Protein AF-A0A956L3Q7-F1 (afdb_monomer_lite)

Sequence (116 aa):
MGRNTAALDPIERVRRVEQALAVAGAGVAGAQPPPAHLVALAPEACDSRSRGRAQALAREARQGGLRAWVQPAVSLPRAQALAERAGATALSYLEADGTTRWSRGPAGWAPMEETT

Secondary structure (DSSP, 8-state):
---------HHHHHHHHHHHHHHHHHT-SS--PPPEEEEEE-GGG-SHHHHHHHHHHHHHHHHTT-EEEEE-S--HHHHHHHHHHTTEEEEEEEETTEEEEEEEETTEEEEPP---

Foldseek 3Di:
DDDPPPPPDVVNVVVVVVVVVVVVVVPDPDDDDAAAEEEEEAQQQQDPVSVVVSVVVQVVCVVVVHHYDYHYHDDPVRQQVVCVVVNHQKYWYHYNVGIWIWGQDPVGIDTDPPPD

pLDDT: mean 79.48, std 18.65, range [39.38, 96.38]

Structure (mmCIF, N/CA/C/O backbone):
data_AF-A0A956L3Q7-F1
#
_entry.id   AF-A0A956L3Q7-F1
#
loop_
_atom_site.group_PDB
_atom_site.id
_atom_site.type_symbol
_atom_site.label_atom_id
_atom_site.label_alt_id
_atom_site.label_comp_id
_atom_site.label_asym_id
_atom_site.label_entity_id
_atom_site.label_seq_id
_atom_site.pdbx_PDB_ins_code
_atom_site.Cartn_x
_atom_site.Cartn_y
_atom_site.Cartn_z
_atom_site.occupancy
_atom_site.B_iso_or_equiv
_atom_site.auth_seq_id
_atom_site.auth_comp_id
_atom_site.auth_asym_id
_atom_site.auth_atom_id
_atom_site.pdbx_PDB_model_num
ATOM 1 N N . MET A 1 1 ? -52.740 -31.608 -1.210 1.00 39.44 1 MET A N 1
ATOM 2 C CA . MET A 1 1 ? -51.617 -31.013 -0.448 1.00 39.44 1 MET A CA 1
ATOM 3 C C . MET A 1 1 ? -50.562 -30.518 -1.431 1.00 39.44 1 MET A C 1
ATOM 5 O O . MET A 1 1 ? -49.666 -31.268 -1.788 1.00 39.44 1 MET A O 1
ATOM 9 N N . GLY A 1 2 ? -50.706 -29.290 -1.933 1.00 40.69 2 GLY A N 1
ATOM 10 C CA . GLY A 1 2 ? -49.696 -28.648 -2.779 1.00 40.69 2 GLY A CA 1
ATOM 11 C C . GLY A 1 2 ? -48.844 -27.725 -1.918 1.00 40.69 2 GLY A C 1
ATOM 12 O O . GLY A 1 2 ? -49.375 -26.791 -1.322 1.00 40.69 2 GLY A O 1
ATOM 13 N N . ARG A 1 3 ? -47.544 -28.011 -1.795 1.00 48.50 3 ARG A N 1
ATOM 14 C CA . ARG A 1 3 ? -46.588 -27.116 -1.134 1.00 48.50 3 ARG A CA 1
ATOM 15 C C . ARG A 1 3 ? -46.441 -25.874 -2.008 1.00 48.50 3 ARG A C 1
ATOM 17 O O . ARG A 1 3 ? -45.824 -25.932 -3.064 1.00 48.50 3 ARG A O 1
ATOM 24 N N . ASN A 1 4 ? -47.055 -24.779 -1.577 1.00 42.59 4 ASN A N 1
ATOM 25 C CA . ASN A 1 4 ? -46.982 -23.487 -2.240 1.00 42.59 4 ASN A CA 1
ATOM 26 C C . ASN A 1 4 ? -45.615 -22.863 -1.915 1.00 42.59 4 ASN A C 1
ATOM 28 O O . ASN A 1 4 ? -45.464 -22.113 -0.952 1.00 42.59 4 ASN A O 1
ATOM 32 N N . THR A 1 5 ? -44.578 -23.254 -2.656 1.00 51.62 5 THR A N 1
ATOM 33 C CA . THR A 1 5 ? -43.305 -22.532 -2.667 1.00 51.62 5 THR A CA 1
ATOM 34 C C . THR A 1 5 ? -43.532 -21.238 -3.430 1.00 51.62 5 THR A C 1
ATOM 36 O O . THR A 1 5 ? -43.341 -21.192 -4.643 1.00 51.62 5 THR A O 1
ATOM 39 N N . ALA A 1 6 ? -43.985 -20.203 -2.722 1.00 52.72 6 ALA A N 1
ATOM 40 C CA . ALA A 1 6 ? -43.942 -18.839 -3.221 1.00 52.72 6 ALA A CA 1
ATOM 41 C C . ALA A 1 6 ? -42.473 -18.512 -3.521 1.00 52.72 6 ALA A C 1
ATOM 43 O O . ALA A 1 6 ? -41.680 -18.231 -2.619 1.00 52.72 6 ALA A O 1
ATOM 44 N N . ALA A 1 7 ? -42.087 -18.646 -4.789 1.00 58.19 7 ALA A N 1
ATOM 45 C CA . ALA A 1 7 ? -40.851 -18.087 -5.288 1.00 58.19 7 ALA A CA 1
ATOM 46 C C . ALA A 1 7 ? -40.982 -16.576 -5.100 1.00 58.19 7 ALA A C 1
ATOM 48 O O . ALA A 1 7 ? -41.776 -15.935 -5.783 1.00 58.19 7 ALA A O 1
ATOM 49 N N . LEU A 1 8 ? -40.283 -16.040 -4.098 1.00 55.38 8 LEU A N 1
ATOM 50 C CA . LEU A 1 8 ? -40.196 -14.601 -3.885 1.00 55.38 8 LEU A CA 1
ATOM 51 C C . LEU A 1 8 ? -39.770 -13.956 -5.201 1.00 55.38 8 LEU A C 1
ATOM 53 O O . LEU A 1 8 ? -38.765 -14.368 -5.790 1.00 55.38 8 LEU A O 1
ATOM 57 N N . ASP A 1 9 ? -40.552 -12.974 -5.643 1.00 67.75 9 ASP A N 1
ATOM 58 C CA . ASP A 1 9 ? -40.258 -12.198 -6.836 1.00 67.75 9 ASP A CA 1
ATOM 59 C C . ASP A 1 9 ? -38.813 -11.661 -6.750 1.00 67.75 9 ASP A C 1
ATOM 61 O O . ASP A 1 9 ? -38.370 -11.224 -5.675 1.00 67.75 9 ASP A O 1
ATOM 65 N N . PRO A 1 10 ? -38.025 -11.734 -7.836 1.00 57.75 10 PRO A N 1
ATOM 66 C CA . PRO A 1 10 ? -36.626 -11.318 -7.824 1.00 57.75 10 PRO A CA 1
ATOM 67 C C . PRO A 1 10 ? -36.432 -9.871 -7.345 1.00 57.75 10 PRO A C 1
ATOM 69 O O . PRO A 1 10 ? -35.421 -9.586 -6.702 1.00 57.75 10 PRO A O 1
ATOM 72 N N . ILE A 1 11 ? -37.403 -8.979 -7.566 1.00 61.91 11 ILE A N 1
ATOM 73 C CA . ILE A 1 11 ? -37.364 -7.583 -7.111 1.00 61.91 11 ILE A CA 1
ATOM 74 C C . ILE A 1 11 ? -37.551 -7.510 -5.591 1.00 61.91 11 ILE A C 1
ATOM 76 O O . ILE A 1 11 ? -36.856 -6.754 -4.910 1.00 61.91 11 ILE A O 1
ATOM 80 N N . GLU A 1 12 ? -38.422 -8.344 -5.022 1.00 60.97 12 GLU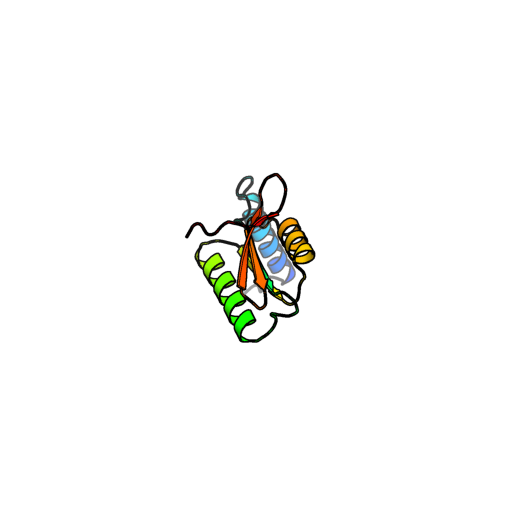 A N 1
ATOM 81 C CA . GLU A 1 12 ? -38.605 -8.443 -3.569 1.00 60.97 12 GLU A CA 1
ATOM 82 C C . GLU A 1 12 ? -37.361 -9.009 -2.872 1.00 60.97 12 GLU A C 1
ATOM 84 O O . GLU A 1 12 ? -36.989 -8.573 -1.777 1.00 60.97 12 GLU A O 1
ATOM 89 N N . ARG A 1 13 ? -36.665 -9.939 -3.537 1.00 60.44 13 ARG A N 1
ATOM 90 C CA . ARG A 1 13 ? -35.400 -10.505 -3.057 1.00 60.44 13 ARG A CA 1
ATOM 91 C C . ARG A 1 13 ? -34.292 -9.453 -3.024 1.00 60.44 13 ARG A C 1
ATOM 93 O O . ARG A 1 13 ? -33.604 -9.346 -2.012 1.00 60.44 13 ARG A O 1
ATOM 100 N N . VAL A 1 14 ? -34.170 -8.643 -4.078 1.00 61.84 14 VAL A N 1
ATOM 101 C CA . VAL A 1 14 ? -33.231 -7.508 -4.128 1.00 61.84 14 VAL A CA 1
ATOM 102 C C . VAL A 1 14 ? -33.569 -6.491 -3.041 1.00 61.84 14 VAL A C 1
ATOM 104 O O . VAL A 1 14 ? -32.698 -6.098 -2.274 1.00 61.84 14 VAL A O 1
ATOM 107 N N . ARG A 1 15 ? -34.847 -6.143 -2.874 1.00 62.66 15 ARG A N 1
ATOM 108 C CA . ARG A 1 15 ? -35.280 -5.176 -1.859 1.00 62.66 15 ARG A CA 1
ATOM 109 C C . ARG A 1 15 ? -35.038 -5.654 -0.421 1.00 62.66 15 ARG A C 1
ATOM 111 O O . ARG A 1 15 ? -34.777 -4.827 0.453 1.00 62.66 15 ARG A O 1
ATOM 118 N N . ARG A 1 16 ? -35.107 -6.963 -0.152 1.00 60.19 16 ARG A N 1
ATOM 119 C CA . ARG A 1 16 ? -34.707 -7.530 1.148 1.00 60.19 16 ARG A CA 1
ATOM 120 C C . ARG A 1 16 ? -33.196 -7.528 1.356 1.00 60.19 16 ARG A C 1
ATOM 122 O O . ARG A 1 16 ? -32.770 -7.281 2.478 1.00 60.19 16 ARG A O 1
ATOM 129 N N . VAL A 1 17 ? -32.403 -7.783 0.315 1.00 60.75 17 VAL A N 1
ATOM 130 C CA . VAL A 1 17 ? -30.934 -7.685 0.390 1.00 60.75 17 VAL A CA 1
ATOM 131 C C . VAL A 1 17 ? -30.513 -6.242 0.665 1.00 60.75 17 VAL A C 1
ATOM 133 O O . VAL A 1 17 ? -29.724 -6.013 1.573 1.00 60.75 17 VAL A O 1
ATOM 136 N N . GLU A 1 18 ? -31.118 -5.272 -0.021 1.00 55.06 18 GLU A N 1
ATOM 137 C CA . GLU A 1 18 ? -30.873 -3.841 0.194 1.00 55.06 18 GLU A CA 1
ATOM 138 C C . GLU A 1 18 ? -31.299 -3.389 1.599 1.00 55.06 18 GLU A C 1
ATOM 140 O O . GLU A 1 18 ? -30.564 -2.666 2.264 1.00 55.06 18 GLU A O 1
ATOM 145 N N . GLN A 1 19 ? -32.444 -3.861 2.112 1.00 54.44 19 GLN A N 1
ATOM 146 C CA . GLN A 1 19 ? -32.854 -3.576 3.495 1.00 54.44 19 GLN A CA 1
ATOM 147 C C . GLN A 1 19 ? -31.947 -4.243 4.536 1.00 54.44 19 GLN A C 1
ATOM 149 O O . GLN A 1 19 ? -31.660 -3.635 5.563 1.00 54.44 19 GLN A O 1
ATOM 154 N N . ALA A 1 20 ? -31.455 -5.458 4.281 1.00 56.97 20 ALA A N 1
ATOM 155 C CA . ALA A 1 20 ? -30.478 -6.106 5.152 1.00 56.97 20 ALA A CA 1
ATOM 156 C C . ALA A 1 20 ? -29.127 -5.369 5.133 1.00 56.97 20 ALA A C 1
ATOM 158 O O . ALA A 1 20 ? -28.515 -5.200 6.186 1.00 56.97 20 ALA A O 1
ATOM 159 N N . LEU A 1 21 ? -28.697 -4.862 3.970 1.00 51.47 21 LEU A N 1
ATOM 160 C CA . LEU A 1 21 ? -27.527 -3.990 3.855 1.00 51.47 21 LEU A CA 1
ATOM 161 C C . LEU A 1 21 ? -27.738 -2.652 4.569 1.00 51.47 21 LEU A C 1
ATOM 163 O O . LEU A 1 21 ? -26.820 -2.172 5.223 1.00 51.47 21 LEU A O 1
ATOM 167 N N . ALA A 1 22 ? -28.931 -2.063 4.489 1.00 51.47 22 ALA A N 1
ATOM 168 C CA . ALA A 1 22 ? -29.253 -0.811 5.167 1.00 51.47 22 ALA A CA 1
ATOM 169 C C . ALA A 1 22 ? -29.290 -0.975 6.694 1.00 51.47 22 ALA A C 1
ATOM 171 O O . ALA A 1 22 ? -28.820 -0.096 7.407 1.00 51.47 22 ALA A O 1
ATOM 172 N N . VAL A 1 23 ? -29.771 -2.112 7.209 1.00 53.06 23 VAL A N 1
ATOM 173 C CA . VAL A 1 23 ? -29.722 -2.432 8.648 1.00 53.06 23 VAL A CA 1
ATOM 174 C C . VAL A 1 23 ? -28.291 -2.757 9.099 1.00 53.06 23 VAL A C 1
ATOM 176 O O . VAL A 1 23 ? -27.885 -2.326 10.175 1.00 53.06 23 VAL A O 1
ATOM 179 N N . ALA A 1 24 ? -27.486 -3.423 8.263 1.00 51.50 24 ALA A N 1
ATOM 180 C CA . ALA A 1 24 ? -26.054 -3.606 8.517 1.00 51.50 24 ALA A CA 1
ATOM 181 C C . ALA A 1 24 ? -25.261 -2.282 8.435 1.00 51.50 24 ALA A C 1
ATOM 183 O O . ALA A 1 24 ? -24.281 -2.107 9.153 1.00 51.50 24 ALA A O 1
ATOM 184 N N . GLY A 1 25 ? -25.700 -1.333 7.601 1.00 44.66 25 GLY A N 1
ATOM 185 C CA . GLY A 1 25 ? -25.117 0.005 7.455 1.00 44.66 25 GLY A CA 1
ATOM 186 C C . GLY A 1 25 ? -25.571 1.002 8.527 1.00 44.66 25 GLY A C 1
ATOM 187 O O . GLY A 1 25 ? -24.809 1.889 8.900 1.00 44.66 25 GLY A O 1
ATOM 188 N N . ALA A 1 26 ? -26.773 0.831 9.083 1.00 46.06 26 ALA A N 1
ATOM 189 C CA . ALA A 1 26 ? -27.275 1.599 10.227 1.00 46.06 26 ALA A CA 1
ATOM 190 C C . ALA A 1 26 ? -26.679 1.125 11.564 1.00 46.06 26 ALA A C 1
ATOM 192 O O . ALA A 1 26 ? -26.803 1.802 12.583 1.00 46.06 26 ALA A O 1
ATOM 193 N N . GLY A 1 27 ? -26.002 -0.022 11.551 1.00 43.56 27 GLY A N 1
ATOM 194 C CA . GLY A 1 27 ? -25.326 -0.608 12.694 1.00 43.56 27 GLY A CA 1
ATOM 195 C C . GLY A 1 27 ? -23.905 -0.115 12.922 1.00 43.56 27 GLY A C 1
ATOM 196 O O . GLY A 1 27 ? -23.204 -0.787 13.659 1.00 43.56 27 GLY A O 1
ATOM 197 N N . VAL A 1 28 ? -23.435 0.987 12.321 1.00 47.03 28 VAL A N 1
ATOM 198 C CA . VAL A 1 28 ? -22.124 1.527 12.695 1.00 47.03 28 VAL A CA 1
ATOM 199 C C . VAL A 1 28 ? -21.972 3.045 12.477 1.00 47.03 28 VAL A C 1
ATOM 201 O O . VAL A 1 28 ? -21.116 3.518 11.729 1.00 47.03 28 VAL A O 1
ATOM 204 N N . ALA A 1 29 ? -22.738 3.851 13.205 1.00 45.34 29 ALA A N 1
ATOM 205 C CA . ALA A 1 29 ? -22.328 5.227 13.483 1.00 45.34 29 ALA A CA 1
ATOM 206 C C . ALA A 1 29 ? -21.121 5.205 14.454 1.00 45.34 29 ALA A C 1
ATOM 208 O O . ALA A 1 29 ? -21.289 5.408 15.651 1.00 45.34 29 ALA A O 1
ATOM 209 N N . GLY A 1 30 ? -19.916 4.863 13.969 1.00 45.53 30 GLY A N 1
ATOM 210 C CA . GLY A 1 30 ? -18.686 4.962 14.776 1.00 45.53 30 GLY A CA 1
ATOM 211 C C . GLY A 1 30 ? -17.520 4.006 14.485 1.00 45.53 30 GLY A C 1
ATOM 212 O O . GLY A 1 30 ? -16.419 4.274 14.956 1.00 45.53 30 GLY A O 1
ATOM 213 N N . ALA A 1 31 ? -17.679 2.923 13.719 1.00 50.88 31 ALA A N 1
ATOM 214 C CA . ALA A 1 31 ? -16.535 2.097 13.309 1.00 50.88 31 ALA A CA 1
ATOM 215 C C . ALA A 1 31 ? -15.940 2.708 12.055 1.00 50.88 31 ALA A C 1
ATOM 217 O O . ALA A 1 31 ? -16.423 2.537 10.935 1.00 50.88 31 ALA A O 1
ATOM 218 N N . GLN A 1 32 ? -14.865 3.441 12.298 1.00 56.12 32 GLN A N 1
ATOM 219 C CA . GLN A 1 32 ? -13.879 3.776 11.296 1.00 56.12 32 GLN A CA 1
ATOM 220 C C . GLN A 1 32 ? -13.618 2.535 10.417 1.00 56.12 32 GLN A C 1
ATOM 222 O O . GLN A 1 32 ? -13.376 1.453 10.968 1.00 56.12 32 GLN A O 1
ATOM 227 N N . PRO A 1 33 ? -13.675 2.642 9.074 1.00 62.62 33 PRO A N 1
ATOM 228 C CA . PRO A 1 33 ? -13.304 1.527 8.212 1.00 62.62 33 PRO A CA 1
ATOM 229 C C . PRO A 1 33 ? -11.895 1.044 8.594 1.00 62.62 33 PRO A C 1
ATOM 231 O O . PRO A 1 33 ? -11.039 1.881 8.897 1.00 62.62 33 PRO A O 1
ATOM 234 N N . PRO A 1 34 ? -11.634 -0.279 8.599 1.00 71.31 34 PRO A N 1
ATOM 235 C CA . PRO A 1 34 ? -10.344 -0.792 9.029 1.00 71.31 34 PRO A CA 1
ATOM 236 C C . PRO A 1 34 ? -9.220 -0.178 8.185 1.00 71.31 34 PRO A C 1
ATOM 238 O O . PRO A 1 34 ? -9.419 0.041 6.980 1.00 71.31 34 PRO A O 1
ATOM 241 N N . PRO A 1 35 ? -8.062 0.113 8.807 1.00 83.62 35 PRO A N 1
ATOM 242 C CA . PRO A 1 35 ? -6.965 0.807 8.153 1.00 83.62 35 PRO A CA 1
ATOM 243 C C . PRO A 1 35 ? -6.556 0.097 6.861 1.00 83.62 35 PRO A C 1
ATOM 245 O O . PRO A 1 35 ? -6.489 -1.135 6.779 1.00 83.62 35 PRO A O 1
ATOM 248 N N . ALA A 1 36 ? -6.332 0.903 5.828 1.00 91.06 36 ALA A N 1
ATOM 249 C CA . ALA A 1 36 ? -6.005 0.427 4.497 1.00 91.06 36 ALA A CA 1
ATOM 250 C C . ALA A 1 36 ? -4.493 0.471 4.232 1.00 91.06 36 ALA A C 1
ATOM 252 O O . ALA A 1 36 ? -3.783 1.353 4.715 1.00 91.06 36 ALA A O 1
ATOM 253 N N . HIS A 1 37 ? -4.013 -0.474 3.426 1.00 93.88 37 HIS A N 1
ATOM 254 C CA . HIS A 1 37 ? -2.614 -0.591 3.022 1.00 93.88 37 HIS A CA 1
ATOM 255 C C . HIS A 1 37 ? -2.523 -0.779 1.507 1.00 93.88 37 HIS A C 1
ATOM 257 O O . HIS A 1 37 ? -2.963 -1.792 0.962 1.00 93.88 37 HIS A O 1
ATOM 263 N N . LEU A 1 38 ? -1.924 0.185 0.810 1.00 95.75 38 LEU A N 1
ATOM 264 C CA . LEU A 1 38 ? -1.610 0.029 -0.609 1.00 95.75 38 LEU A CA 1
ATOM 265 C C . LEU A 1 38 ? -0.235 -0.629 -0.797 1.00 95.75 38 LEU A C 1
ATOM 267 O O . LEU A 1 38 ? 0.763 -0.148 -0.270 1.00 95.75 38 LEU A O 1
ATOM 271 N N . VAL A 1 39 ? -0.155 -1.680 -1.610 1.00 95.75 39 VAL A N 1
ATOM 272 C CA . VAL A 1 39 ? 1.117 -2.226 -2.102 1.00 95.75 39 VAL A CA 1
ATOM 273 C C . VAL A 1 39 ? 1.260 -1.843 -3.571 1.00 95.75 39 VAL A C 1
ATOM 275 O O . VAL A 1 39 ? 0.487 -2.292 -4.408 1.00 95.75 39 VAL A O 1
ATOM 278 N N . ALA A 1 40 ? 2.216 -0.992 -3.907 1.00 96.38 40 ALA A N 1
ATOM 279 C CA . ALA A 1 40 ? 2.423 -0.487 -5.256 1.00 96.38 40 ALA A CA 1
ATOM 280 C C . ALA A 1 40 ? 3.724 -1.032 -5.854 1.00 96.38 40 ALA A C 1
ATOM 282 O O . ALA A 1 40 ? 4.711 -1.191 -5.144 1.00 96.38 40 ALA A O 1
ATOM 283 N N . LEU A 1 41 ? 3.717 -1.312 -7.156 1.00 95.69 41 LEU A N 1
ATOM 284 C CA . LEU A 1 41 ? 4.907 -1.697 -7.918 1.00 95.69 41 LEU A CA 1
ATOM 285 C C . LEU A 1 41 ? 5.284 -0.572 -8.875 1.00 95.69 41 LEU A C 1
ATOM 287 O O . LEU A 1 41 ? 4.433 -0.118 -9.650 1.00 95.69 41 LEU A O 1
ATOM 291 N N . ALA A 1 42 ? 6.560 -0.198 -8.863 1.00 93.75 42 ALA A N 1
ATOM 292 C CA . ALA A 1 42 ? 7.137 0.668 -9.874 1.00 93.75 42 ALA A CA 1
ATOM 293 C C . ALA A 1 42 ? 7.030 0.011 -11.269 1.00 93.75 42 ALA A C 1
ATOM 295 O O . ALA A 1 42 ? 7.064 -1.224 -11.374 1.00 93.75 42 ALA A O 1
ATOM 296 N N . PRO A 1 43 ? 6.879 0.792 -12.354 1.00 91.25 43 PRO A N 1
ATOM 297 C CA . PRO A 1 43 ? 6.811 0.267 -13.721 1.00 91.25 43 PRO A CA 1
ATOM 298 C C . PRO A 1 43 ? 7.979 -0.661 -14.089 1.00 91.25 43 PRO A C 1
ATOM 300 O O . PRO A 1 43 ? 7.766 -1.720 -14.677 1.00 91.25 43 PRO A O 1
ATOM 303 N N . GLU A 1 44 ? 9.192 -0.298 -13.687 1.00 90.38 44 GLU A N 1
ATOM 304 C CA . GLU A 1 44 ? 10.429 -1.048 -13.905 1.00 90.38 44 GLU A CA 1
ATOM 305 C C . GLU A 1 44 ? 10.517 -2.341 -13.078 1.00 90.38 44 GLU A C 1
ATOM 307 O O . GLU A 1 44 ? 11.198 -3.281 -13.475 1.00 90.38 44 GLU A O 1
ATOM 312 N N . ALA A 1 45 ? 9.772 -2.430 -11.973 1.00 86.44 45 ALA A N 1
ATOM 313 C CA . ALA A 1 45 ? 9.751 -3.569 -11.055 1.00 86.44 45 ALA A CA 1
ATOM 314 C C . ALA A 1 45 ? 8.555 -4.507 -11.305 1.00 86.44 45 ALA A C 1
ATOM 316 O O . ALA A 1 45 ? 8.106 -5.219 -10.413 1.00 86.44 45 ALA A O 1
ATOM 317 N N . CYS A 1 46 ? 7.953 -4.491 -12.498 1.00 88.00 46 CYS A N 1
ATOM 318 C CA . CYS A 1 46 ? 6.730 -5.249 -12.795 1.00 88.00 46 CYS A CA 1
ATOM 319 C C . CYS A 1 46 ? 6.960 -6.689 -13.292 1.00 88.00 46 CYS A C 1
ATOM 321 O O . CYS A 1 46 ? 6.084 -7.250 -13.965 1.00 88.00 46 CYS A O 1
ATOM 323 N N . ASP A 1 47 ? 8.091 -7.301 -12.946 1.00 91.19 47 ASP A N 1
ATOM 324 C CA . ASP A 1 47 ? 8.406 -8.701 -13.231 1.00 91.19 47 ASP A CA 1
ATOM 325 C C . ASP A 1 47 ? 7.624 -9.685 -12.327 1.00 91.19 47 ASP A C 1
ATOM 327 O O . ASP A 1 47 ? 6.996 -9.312 -11.330 1.00 91.19 47 ASP A O 1
ATOM 331 N N . SER A 1 48 ? 7.635 -10.975 -12.681 1.00 92.00 48 SER A N 1
ATOM 332 C CA . SER A 1 48 ? 6.875 -12.015 -11.969 1.00 92.00 48 SER A CA 1
ATOM 333 C C . SER A 1 48 ? 7.282 -12.176 -10.501 1.00 92.00 48 SER A C 1
ATOM 335 O O . SER A 1 48 ? 6.419 -12.443 -9.660 1.00 92.00 48 SER A O 1
ATOM 337 N N . ARG A 1 49 ? 8.568 -11.997 -10.167 1.00 91.25 49 ARG A N 1
ATOM 338 C CA . ARG A 1 49 ? 9.072 -12.127 -8.793 1.00 91.25 49 ARG A CA 1
ATOM 339 C C . ARG A 1 49 ? 8.553 -10.979 -7.938 1.00 91.25 49 ARG A C 1
ATOM 341 O O . ARG A 1 49 ? 8.010 -11.217 -6.858 1.00 91.25 49 ARG A O 1
ATOM 348 N N . SER A 1 50 ? 8.650 -9.756 -8.444 1.00 91.00 50 SER A N 1
ATOM 349 C CA . SER A 1 50 ? 8.167 -8.555 -7.760 1.00 91.00 50 SER A CA 1
ATOM 350 C C . SER A 1 50 ? 6.648 -8.564 -7.582 1.00 91.00 50 SER A C 1
ATOM 352 O O . SER A 1 50 ? 6.151 -8.261 -6.496 1.00 91.00 50 SER A O 1
ATOM 354 N N . ARG A 1 51 ? 5.888 -9.037 -8.582 1.00 91.44 51 ARG A N 1
ATOM 355 C CA . ARG A 1 51 ? 4.438 -9.273 -8.431 1.00 91.44 51 ARG A CA 1
ATOM 356 C C . ARG A 1 51 ? 4.126 -10.292 -7.338 1.00 91.44 51 ARG A C 1
ATOM 358 O O . ARG A 1 51 ? 3.213 -10.058 -6.548 1.00 91.44 51 ARG A O 1
ATOM 365 N N . GLY A 1 52 ? 4.877 -11.393 -7.272 1.00 93.00 52 GLY A N 1
ATOM 366 C CA . GLY A 1 52 ? 4.742 -12.391 -6.209 1.00 93.00 52 GLY A CA 1
ATOM 367 C C . GLY A 1 52 ? 4.988 -11.790 -4.823 1.00 93.00 52 GLY A C 1
ATOM 368 O O . GLY A 1 52 ? 4.182 -11.982 -3.913 1.00 93.00 52 GLY A O 1
ATOM 369 N N . ARG A 1 53 ? 6.041 -10.975 -4.685 1.00 93.44 53 ARG A N 1
ATOM 370 C CA . ARG A 1 53 ? 6.342 -10.242 -3.447 1.00 93.44 53 ARG A CA 1
ATOM 371 C C . ARG A 1 53 ? 5.229 -9.262 -3.072 1.00 93.44 53 ARG A C 1
ATOM 373 O O . ARG A 1 53 ? 4.807 -9.239 -1.920 1.00 93.44 53 ARG A O 1
ATOM 380 N N . ALA A 1 54 ? 4.708 -8.495 -4.030 1.00 93.44 54 ALA A N 1
ATOM 381 C CA . ALA A 1 54 ? 3.604 -7.568 -3.785 1.00 93.44 54 ALA A CA 1
ATOM 382 C C . ALA A 1 54 ? 2.340 -8.289 -3.290 1.00 93.44 54 ALA A C 1
ATOM 384 O O . ALA A 1 54 ? 1.669 -7.829 -2.366 1.00 93.44 54 ALA A O 1
ATOM 385 N N . GLN A 1 55 ? 2.021 -9.441 -3.888 1.00 94.81 55 GLN A N 1
ATOM 386 C CA . GLN A 1 55 ? 0.889 -10.264 -3.466 1.00 94.81 55 GLN A CA 1
ATOM 387 C C . GLN A 1 55 ? 1.089 -10.849 -2.066 1.00 94.81 55 GLN A C 1
ATOM 389 O O . GLN A 1 55 ? 0.131 -10.869 -1.291 1.00 94.81 55 GLN A O 1
ATOM 394 N N . ALA A 1 56 ? 2.307 -11.288 -1.732 1.00 94.81 56 ALA A N 1
ATOM 395 C CA . ALA A 1 56 ? 2.648 -11.761 -0.393 1.00 94.81 56 ALA A CA 1
ATOM 396 C C . ALA A 1 56 ? 2.441 -10.654 0.652 1.00 94.81 56 ALA A C 1
ATOM 398 O O . ALA A 1 56 ? 1.653 -10.848 1.573 1.00 94.81 56 ALA A O 1
ATOM 399 N N . LEU A 1 57 ? 2.990 -9.458 0.421 1.00 93.56 57 LEU A N 1
ATOM 400 C CA . LEU A 1 57 ? 2.824 -8.307 1.317 1.00 93.56 57 LEU A CA 1
ATOM 401 C C . LEU A 1 57 ? 1.351 -7.927 1.517 1.00 93.56 57 LEU A C 1
ATOM 403 O O . LEU A 1 57 ? 0.899 -7.712 2.640 1.00 93.56 57 LEU A O 1
ATOM 407 N N . ALA A 1 58 ? 0.568 -7.883 0.435 1.00 93.38 58 ALA A N 1
ATOM 408 C CA . ALA A 1 58 ? -0.862 -7.607 0.534 1.00 93.38 58 ALA A CA 1
ATOM 409 C C . ALA A 1 58 ? -1.617 -8.721 1.282 1.00 93.38 58 ALA A C 1
ATOM 411 O O . ALA A 1 58 ? -2.610 -8.451 1.956 1.00 93.38 58 ALA A O 1
ATOM 412 N N . ARG A 1 59 ? -1.182 -9.981 1.174 1.00 94.31 59 ARG A N 1
ATOM 413 C CA . ARG A 1 59 ? -1.761 -11.098 1.929 1.00 94.31 59 ARG A CA 1
ATOM 414 C C . ARG A 1 59 ? -1.427 -10.998 3.415 1.00 94.31 59 ARG A C 1
ATOM 416 O O . ARG A 1 59 ? -2.341 -11.147 4.219 1.00 94.31 59 ARG A O 1
ATOM 423 N N . GLU A 1 60 ? -0.177 -10.715 3.763 1.00 93.25 60 GLU A N 1
ATOM 424 C CA . GLU A 1 60 ? 0.268 -10.520 5.148 1.00 93.25 60 GLU A CA 1
ATOM 425 C C . GLU A 1 60 ? -0.504 -9.376 5.814 1.00 93.25 60 GLU A C 1
ATOM 427 O O . GLU A 1 60 ? -1.070 -9.551 6.891 1.00 93.25 60 GLU A O 1
ATOM 432 N N . ALA A 1 61 ? -0.646 -8.240 5.123 1.00 90.25 61 ALA A N 1
ATOM 433 C CA . ALA A 1 61 ? -1.437 -7.110 5.604 1.00 90.25 61 ALA A CA 1
ATOM 434 C C . ALA A 1 61 ? -2.904 -7.498 5.874 1.00 90.25 61 ALA A C 1
ATOM 436 O O . ALA A 1 61 ? -3.455 -7.157 6.920 1.00 90.25 61 ALA A O 1
ATOM 437 N N . ARG A 1 62 ? -3.532 -8.275 4.978 1.00 90.69 62 ARG A N 1
ATOM 438 C CA . ARG A 1 62 ? -4.904 -8.783 5.182 1.00 90.69 62 ARG A CA 1
ATOM 439 C C . ARG A 1 62 ? -5.011 -9.756 6.349 1.00 90.69 62 ARG A C 1
ATOM 441 O O . ARG A 1 62 ? -5.995 -9.711 7.079 1.00 90.69 62 ARG A O 1
ATOM 448 N N . GLN A 1 63 ? -4.018 -10.622 6.535 1.00 91.06 63 GLN A N 1
ATOM 449 C CA . GLN A 1 63 ? -3.959 -11.537 7.679 1.00 91.06 63 GLN A CA 1
ATOM 450 C C . GLN A 1 63 ? -3.794 -10.779 9.003 1.00 91.06 63 GLN A C 1
ATOM 452 O O . GLN A 1 63 ? -4.348 -11.205 10.010 1.00 91.06 63 GLN A O 1
ATOM 457 N N . GLY A 1 64 ? -3.120 -9.626 8.981 1.00 87.38 64 GLY A N 1
ATOM 458 C CA . GLY A 1 64 ? -3.046 -8.677 10.095 1.00 87.38 64 GLY A CA 1
ATOM 459 C C . GLY A 1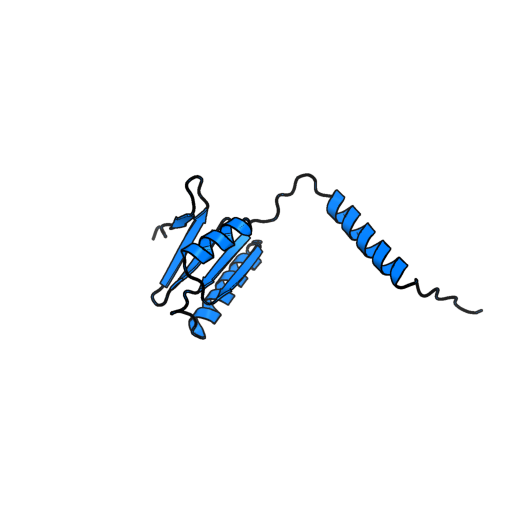 64 ? -4.297 -7.810 10.295 1.00 87.38 64 GLY A C 1
ATOM 460 O O . GLY A 1 64 ? -4.269 -6.893 11.110 1.00 87.38 64 GLY A O 1
ATOM 461 N N . GLY A 1 65 ? -5.386 -8.058 9.557 1.00 86.75 65 GLY A N 1
ATOM 462 C CA . GLY A 1 65 ? -6.648 -7.322 9.688 1.00 86.75 65 GLY A CA 1
ATOM 463 C C . GLY A 1 65 ? -6.726 -6.010 8.898 1.00 86.75 65 GLY A C 1
ATOM 464 O O . GLY A 1 65 ? -7.697 -5.268 9.050 1.00 86.75 65 GLY A O 1
ATOM 465 N N . LEU A 1 66 ? -5.745 -5.713 8.038 1.00 89.06 66 LEU A N 1
ATOM 466 C CA . LEU A 1 66 ? -5.752 -4.522 7.184 1.00 89.06 66 LEU A CA 1
ATOM 467 C C . LEU A 1 66 ? -6.517 -4.763 5.878 1.00 89.06 66 LEU A C 1
ATOM 469 O O . LEU A 1 66 ? -6.517 -5.852 5.300 1.00 89.06 66 LEU A O 1
ATOM 473 N N . ARG A 1 67 ? -7.104 -3.701 5.323 1.00 91.62 67 ARG A N 1
ATOM 474 C CA . ARG A 1 67 ? -7.612 -3.725 3.943 1.00 91.62 67 ARG A CA 1
ATOM 475 C C . ARG A 1 67 ? -6.461 -3.468 2.980 1.00 91.62 67 ARG A C 1
ATOM 477 O O . ARG A 1 67 ? -6.070 -2.321 2.809 1.00 91.62 67 ARG A O 1
ATOM 484 N N . ALA A 1 68 ? -5.940 -4.507 2.328 1.00 93.56 68 ALA A N 1
ATOM 485 C CA . ALA A 1 68 ? -4.817 -4.350 1.402 1.00 93.56 68 ALA A CA 1
ATOM 486 C C . ALA A 1 68 ? -5.137 -4.697 -0.054 1.00 93.56 68 ALA A C 1
ATOM 488 O O . ALA A 1 68 ? -5.964 -5.571 -0.334 1.00 93.56 68 ALA A O 1
ATOM 489 N N . TRP A 1 69 ? -4.454 -4.044 -0.995 1.00 94.38 69 TRP A N 1
ATOM 490 C CA . TRP A 1 69 ? -4.503 -4.350 -2.429 1.00 94.38 69 TRP A CA 1
ATOM 491 C C . TRP A 1 69 ? -3.178 -4.027 -3.115 1.00 94.38 69 TRP A C 1
ATOM 493 O O . TRP A 1 69 ? -2.344 -3.301 -2.577 1.00 94.38 69 TRP A O 1
ATOM 503 N N . VAL A 1 70 ? -3.001 -4.597 -4.308 1.00 95.38 70 VAL A N 1
ATOM 504 C CA . VAL A 1 70 ? -1.808 -4.405 -5.132 1.00 95.38 70 VAL A CA 1
ATOM 505 C C . VAL A 1 70 ? -2.142 -3.485 -6.298 1.00 95.38 70 VAL A C 1
ATOM 507 O O . VAL A 1 70 ? -3.115 -3.732 -7.008 1.00 95.38 70 VAL A O 1
ATOM 510 N N . GLN A 1 71 ? -1.322 -2.462 -6.517 1.00 96.38 71 GLN A N 1
ATOM 511 C CA . GLN A 1 71 ? -1.400 -1.583 -7.675 1.00 96.38 71 GLN A CA 1
ATOM 512 C C . GLN A 1 71 ? -0.130 -1.730 -8.531 1.00 96.38 71 GLN A C 1
ATOM 514 O O . GLN A 1 71 ? 0.930 -1.245 -8.134 1.00 96.38 71 GLN A O 1
ATOM 519 N N . PRO A 1 72 ? -0.204 -2.403 -9.692 1.00 93.81 72 PRO A N 1
ATOM 520 C CA . PRO A 1 72 ? 0.952 -2.580 -10.562 1.00 93.81 72 PRO A CA 1
ATOM 521 C C . PRO A 1 72 ? 1.244 -1.333 -11.404 1.00 93.81 72 PRO A C 1
ATOM 523 O O . PRO A 1 72 ? 0.321 -0.589 -11.742 1.00 93.81 72 PRO A O 1
ATOM 526 N N . ALA A 1 73 ? 2.512 -1.174 -11.790 1.00 93.94 73 ALA A N 1
ATOM 527 C CA . ALA A 1 73 ? 3.006 -0.198 -12.763 1.00 93.94 73 ALA A CA 1
ATOM 528 C C . ALA A 1 73 ? 2.566 1.250 -12.490 1.00 93.94 73 ALA A C 1
ATOM 530 O O . ALA A 1 73 ? 2.052 1.939 -13.372 1.00 93.94 73 ALA A O 1
ATOM 531 N N . VAL A 1 74 ? 2.757 1.719 -11.257 1.00 94.69 74 VAL A N 1
ATOM 532 C CA . VAL A 1 74 ? 2.442 3.098 -10.862 1.00 94.69 74 VAL A CA 1
ATOM 533 C C . VAL A 1 74 ? 3.675 3.793 -10.315 1.00 94.69 74 VAL A C 1
ATOM 535 O O . VAL A 1 74 ? 4.448 3.195 -9.579 1.00 94.69 74 VAL A O 1
ATOM 538 N N . SER A 1 75 ? 3.838 5.072 -10.648 1.00 95.06 75 SER A N 1
ATOM 539 C CA . SER A 1 75 ? 4.876 5.906 -10.045 1.00 95.06 75 SER A CA 1
ATOM 540 C C . SER A 1 75 ? 4.572 6.187 -8.573 1.00 95.06 75 SER A C 1
ATOM 542 O O . SER A 1 75 ? 3.407 6.204 -8.163 1.00 95.06 75 SER A O 1
ATOM 544 N N . LEU A 1 76 ? 5.606 6.480 -7.782 1.00 93.31 76 LEU A N 1
ATOM 545 C CA . LEU A 1 76 ? 5.463 6.800 -6.361 1.00 93.31 76 LEU A CA 1
ATOM 546 C C . LEU A 1 76 ? 4.454 7.938 -6.084 1.00 93.31 76 LEU A C 1
ATOM 548 O O . LEU A 1 76 ? 3.552 7.715 -5.273 1.00 93.31 76 LEU A O 1
ATOM 552 N N . PRO A 1 77 ? 4.485 9.103 -6.773 1.00 95.06 77 PRO A N 1
ATOM 553 C CA . PRO A 1 77 ? 3.494 10.160 -6.540 1.00 95.06 77 PRO A CA 1
ATOM 554 C C . PRO A 1 77 ? 2.061 9.691 -6.814 1.00 95.06 77 PRO A C 1
ATOM 556 O O . PRO A 1 77 ? 1.119 10.037 -6.098 1.00 95.06 77 PRO A O 1
ATOM 559 N N . ARG A 1 78 ? 1.878 8.848 -7.840 1.00 94.56 78 ARG A N 1
ATOM 560 C CA . ARG A 1 78 ? 0.568 8.285 -8.168 1.00 94.56 78 ARG A CA 1
ATOM 561 C C . ARG A 1 78 ? 0.118 7.270 -7.121 1.00 94.56 78 ARG A C 1
ATOM 563 O O . ARG A 1 78 ? -1.057 7.277 -6.759 1.00 94.56 78 ARG A O 1
ATOM 570 N N . ALA A 1 79 ? 1.026 6.430 -6.630 1.00 94.88 79 ALA A N 1
ATOM 571 C CA . ALA A 1 79 ? 0.759 5.485 -5.554 1.00 94.88 79 ALA A CA 1
ATOM 572 C C . ALA A 1 79 ? 0.346 6.212 -4.266 1.00 94.88 79 ALA A C 1
ATOM 574 O O . ALA A 1 79 ? -0.679 5.870 -3.685 1.00 94.88 79 ALA A O 1
ATOM 575 N N . G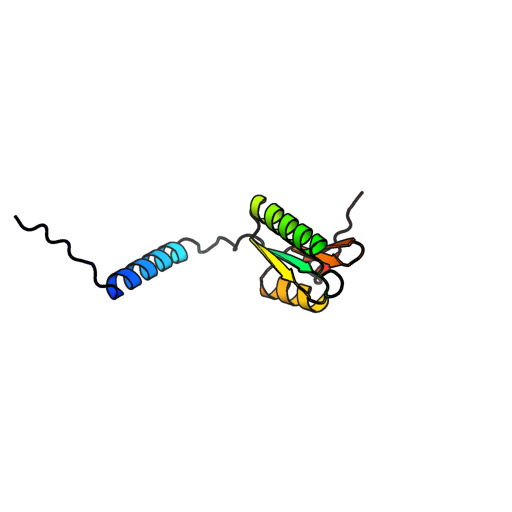LN A 1 80 ? 1.058 7.271 -3.875 1.00 93.81 80 GLN A N 1
ATOM 576 C CA . GLN A 1 80 ? 0.716 8.113 -2.723 1.00 93.81 80 GLN A CA 1
ATOM 577 C C . GLN A 1 80 ? -0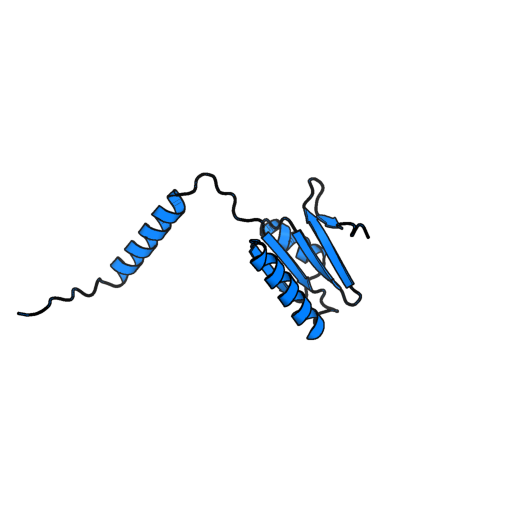.670 8.762 -2.864 1.00 93.81 80 GLN A C 1
ATOM 579 O O . GLN A 1 80 ? -1.477 8.704 -1.935 1.00 93.81 80 GLN A O 1
ATOM 584 N N . ALA A 1 81 ? -0.995 9.308 -4.041 1.00 93.19 81 ALA A N 1
ATOM 585 C CA . ALA A 1 81 ? -2.315 9.882 -4.311 1.00 93.19 81 ALA A CA 1
ATOM 586 C C . ALA A 1 81 ? -3.442 8.828 -4.290 1.00 93.19 81 ALA A C 1
ATOM 588 O O . ALA A 1 81 ? -4.557 9.105 -3.847 1.00 93.19 81 ALA A O 1
ATOM 589 N N . LEU A 1 82 ? -3.176 7.610 -4.775 1.00 93.12 82 LEU A N 1
ATOM 590 C CA . LEU A 1 82 ? -4.128 6.496 -4.707 1.00 93.12 82 LEU A CA 1
ATOM 591 C C . LEU A 1 82 ? -4.331 6.015 -3.270 1.00 93.12 82 LEU A C 1
ATOM 593 O O . LEU A 1 82 ? -5.469 5.770 -2.873 1.00 93.12 82 LEU A O 1
ATOM 597 N N . ALA A 1 83 ? -3.246 5.907 -2.505 1.00 92.19 83 ALA A N 1
ATOM 598 C CA . ALA A 1 83 ? -3.272 5.551 -1.097 1.00 92.19 83 ALA A CA 1
ATOM 599 C C . ALA A 1 83 ? -4.087 6.578 -0.296 1.00 92.19 83 ALA A C 1
ATOM 601 O O . ALA A 1 83 ? -4.983 6.194 0.447 1.00 92.19 83 ALA A O 1
ATOM 602 N N . GLU A 1 84 ? -3.870 7.875 -0.526 1.00 91.25 84 GLU A N 1
ATOM 603 C CA . GLU A 1 84 ? -4.635 8.943 0.126 1.00 91.25 84 GLU A CA 1
ATOM 604 C C . GLU A 1 84 ? -6.128 8.885 -0.218 1.00 91.25 84 GLU A C 1
ATOM 606 O O . GLU A 1 84 ? -6.968 8.841 0.678 1.00 91.25 84 GLU A O 1
ATOM 611 N N . ARG A 1 85 ? -6.471 8.790 -1.509 1.00 89.44 85 ARG A N 1
ATOM 612 C CA . ARG A 1 85 ? -7.868 8.659 -1.960 1.00 89.44 85 ARG A CA 1
ATOM 613 C C . ARG A 1 85 ? -8.588 7.454 -1.361 1.00 89.44 85 ARG A C 1
ATOM 615 O O . ARG A 1 85 ? -9.807 7.477 -1.226 1.00 89.44 85 ARG A O 1
ATOM 622 N N . ALA A 1 86 ? -7.853 6.384 -1.079 1.00 86.19 86 ALA A N 1
ATOM 623 C CA . ALA A 1 86 ? -8.398 5.163 -0.507 1.00 86.19 86 ALA A CA 1
ATOM 624 C C . ALA A 1 86 ? -8.389 5.156 1.033 1.00 86.19 86 ALA A C 1
ATOM 626 O O . ALA A 1 86 ? -8.819 4.167 1.628 1.00 86.19 86 ALA A O 1
ATOM 627 N N . GLY A 1 87 ? -7.900 6.225 1.675 1.00 87.81 87 GLY A N 1
ATOM 628 C CA . GLY A 1 87 ? -7.763 6.305 3.129 1.00 87.81 87 GLY A CA 1
ATOM 629 C C . GLY A 1 87 ? -6.729 5.328 3.692 1.00 87.81 87 GLY A C 1
ATOM 630 O O . GLY A 1 87 ? -6.889 4.836 4.808 1.00 87.81 87 GLY A O 1
ATOM 631 N N . ALA A 1 88 ? -5.698 4.988 2.914 1.00 91.12 88 ALA A N 1
ATOM 632 C CA . ALA A 1 88 ? -4.627 4.118 3.370 1.00 91.12 88 ALA A CA 1
ATOM 633 C C . ALA A 1 88 ? -3.731 4.835 4.386 1.00 91.12 88 ALA A C 1
ATOM 635 O O . ALA A 1 88 ? -3.348 5.989 4.199 1.00 91.12 88 ALA A O 1
ATOM 636 N N . THR A 1 89 ? -3.376 4.124 5.451 1.00 91.62 89 THR A N 1
ATOM 637 C CA . THR A 1 89 ? -2.455 4.597 6.493 1.00 91.62 89 THR A CA 1
ATOM 638 C C . THR A 1 89 ? -1.019 4.152 6.225 1.00 91.62 89 THR A C 1
ATOM 640 O O . THR A 1 89 ? -0.079 4.754 6.744 1.00 91.62 89 THR A O 1
ATOM 643 N N . ALA A 1 90 ? -0.850 3.128 5.384 1.00 93.44 90 ALA A N 1
ATOM 644 C CA . ALA A 1 90 ? 0.433 2.581 4.976 1.00 93.44 90 ALA A CA 1
ATOM 645 C C . ALA A 1 90 ? 0.501 2.365 3.456 1.00 93.44 90 ALA A C 1
ATOM 647 O O . ALA A 1 90 ? -0.488 2.019 2.800 1.00 93.44 90 ALA A O 1
ATOM 648 N N . LEU A 1 91 ? 1.701 2.532 2.909 1.00 95.56 91 LEU A N 1
ATOM 649 C CA . LEU A 1 91 ? 2.040 2.263 1.519 1.00 95.56 91 LEU A CA 1
ATOM 650 C C . LEU A 1 91 ? 3.350 1.470 1.478 1.00 95.56 91 LEU A C 1
ATOM 652 O O . LEU A 1 91 ? 4.348 1.872 2.062 1.00 95.56 91 LEU A O 1
ATOM 656 N N . SER A 1 92 ? 3.371 0.340 0.779 1.00 96.06 92 SER A N 1
ATOM 657 C CA . SER A 1 92 ? 4.615 -0.347 0.420 1.00 96.06 92 SER A CA 1
ATOM 658 C C . SER A 1 92 ? 4.874 -0.131 -1.058 1.00 96.06 92 SER A C 1
ATOM 660 O O . SER A 1 92 ? 4.062 -0.549 -1.877 1.00 96.06 92 SER A O 1
ATOM 662 N N . TYR A 1 93 ? 5.976 0.527 -1.392 1.00 95.81 93 TYR A N 1
ATOM 663 C CA . TYR A 1 93 ? 6.373 0.802 -2.766 1.00 95.81 93 TYR A CA 1
ATOM 664 C C . TYR A 1 93 ? 7.542 -0.108 -3.143 1.00 95.81 93 TYR A C 1
ATOM 666 O O . TYR A 1 93 ? 8.585 -0.080 -2.493 1.00 95.81 93 TYR A O 1
ATOM 674 N N . LEU A 1 94 ? 7.329 -0.977 -4.128 1.00 95.06 94 LEU A N 1
ATOM 675 C CA . LEU A 1 94 ? 8.312 -1.944 -4.605 1.00 95.06 94 LEU A CA 1
ATOM 676 C C . LEU A 1 94 ? 9.014 -1.370 -5.830 1.00 95.06 94 LEU A C 1
ATOM 678 O O . LEU A 1 94 ? 8.372 -1.098 -6.845 1.00 95.06 94 LEU A O 1
ATOM 682 N N . GLU A 1 95 ? 10.326 -1.237 -5.715 1.00 92.81 95 GLU A N 1
ATOM 683 C CA . GLU A 1 95 ? 11.242 -0.773 -6.754 1.00 92.81 95 GLU A CA 1
ATOM 684 C C . GLU A 1 95 ? 12.119 -1.946 -7.204 1.00 92.81 95 GLU A C 1
ATOM 686 O O . GLU A 1 95 ? 12.080 -3.023 -6.602 1.00 92.81 95 GLU A O 1
ATOM 691 N N . ALA A 1 96 ? 12.899 -1.758 -8.271 1.00 86.00 96 ALA A N 1
ATOM 692 C CA . ALA A 1 96 ? 13.751 -2.823 -8.805 1.00 86.00 96 ALA A CA 1
ATOM 693 C C . ALA A 1 96 ? 14.724 -3.368 -7.741 1.00 86.00 96 ALA A C 1
ATOM 695 O O . ALA A 1 96 ? 14.932 -4.578 -7.640 1.00 86.00 96 ALA A O 1
ATOM 696 N N . ASP A 1 97 ? 15.243 -2.471 -6.901 1.00 83.44 97 ASP A N 1
ATOM 697 C CA . ASP A 1 97 ? 16.301 -2.769 -5.937 1.00 83.44 97 ASP A CA 1
ATOM 698 C C . ASP A 1 97 ? 15.784 -3.028 -4.514 1.00 83.44 97 ASP A C 1
ATOM 700 O O . ASP A 1 97 ? 16.554 -3.402 -3.628 1.00 83.44 97 ASP A O 1
ATOM 704 N N . GLY A 1 98 ? 14.484 -2.852 -4.250 1.00 89.00 98 GLY A N 1
ATOM 705 C CA . GLY A 1 98 ? 14.008 -2.886 -2.872 1.00 89.00 98 GLY A CA 1
ATOM 706 C C . GLY A 1 98 ? 12.523 -2.640 -2.658 1.00 89.00 98 GLY A C 1
ATOM 707 O O . GLY A 1 98 ? 11.692 -2.645 -3.562 1.00 89.00 98 GLY A O 1
ATOM 708 N N . THR A 1 99 ? 12.159 -2.492 -1.390 1.00 92.56 99 THR A N 1
ATOM 709 C CA . THR A 1 99 ? 10.803 -2.128 -0.988 1.00 92.56 99 THR A CA 1
ATOM 710 C C . THR A 1 99 ? 10.894 -1.039 0.051 1.00 92.56 99 THR A C 1
ATOM 712 O O . THR A 1 99 ? 11.399 -1.282 1.140 1.00 92.56 99 THR A O 1
ATOM 715 N N . THR A 1 100 ? 10.353 0.127 -0.267 1.00 93.69 100 THR A N 1
ATOM 716 C CA . THR A 1 100 ? 10.279 1.245 0.666 1.00 93.69 100 THR A CA 1
ATOM 717 C C . THR A 1 100 ? 8.894 1.261 1.301 1.00 93.69 100 THR A C 1
ATOM 719 O O . THR A 1 100 ? 7.872 1.284 0.604 1.00 93.69 100 THR A O 1
ATOM 722 N N . ARG A 1 101 ? 8.829 1.228 2.635 1.00 93.88 101 ARG A N 1
ATOM 723 C CA . ARG A 1 101 ? 7.575 1.437 3.369 1.00 93.88 101 ARG A CA 1
ATOM 724 C C . ARG A 1 101 ? 7.377 2.915 3.652 1.00 93.88 101 ARG A C 1
ATOM 726 O O . ARG A 1 101 ? 8.314 3.626 3.983 1.00 93.88 101 ARG A O 1
ATOM 733 N N . TRP A 1 102 ? 6.134 3.347 3.548 1.00 94.19 102 TRP A N 1
ATOM 734 C CA . TRP A 1 102 ? 5.691 4.708 3.783 1.00 94.19 102 TRP A CA 1
ATOM 735 C C . TRP A 1 102 ? 4.507 4.682 4.743 1.00 94.19 102 TRP A C 1
ATOM 737 O O . TRP A 1 102 ? 3.613 3.840 4.613 1.00 94.19 102 TRP A O 1
ATOM 747 N N . SER A 1 103 ?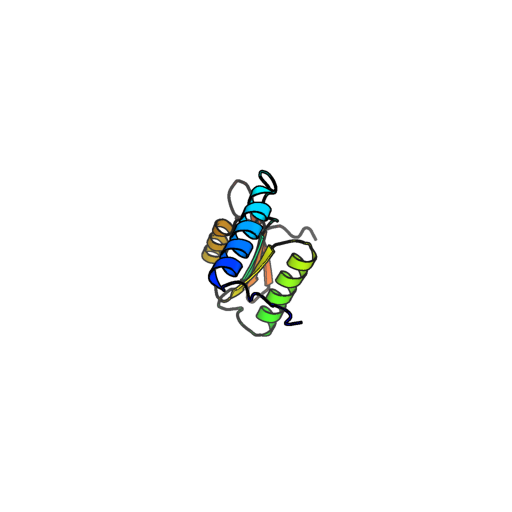 4.472 5.627 5.6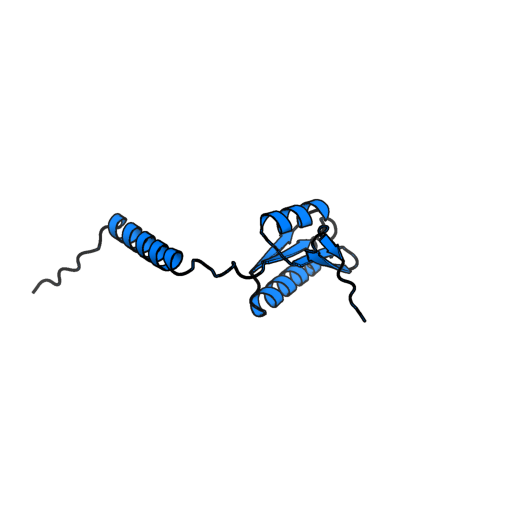75 1.00 93.31 103 SER A N 1
ATOM 748 C CA . SER A 1 103 ? 3.338 5.855 6.569 1.00 93.31 103 SER A CA 1
ATOM 749 C C . SER A 1 103 ? 2.708 7.216 6.293 1.00 93.31 103 SER A C 1
ATOM 751 O O . SER A 1 103 ? 3.372 8.165 5.858 1.00 93.31 103 SER A O 1
ATOM 753 N N . ARG A 1 104 ? 1.395 7.317 6.521 1.00 90.69 104 ARG A N 1
ATOM 754 C CA . ARG A 1 104 ? 0.685 8.595 6.445 1.00 90.69 104 ARG A CA 1
ATOM 755 C C . ARG A 1 104 ? 0.841 9.336 7.772 1.00 90.69 104 ARG A C 1
ATOM 757 O O . ARG A 1 104 ? 0.225 8.966 8.766 1.00 90.69 104 ARG A O 1
ATOM 764 N N . GLY A 1 105 ? 1.651 10.390 7.771 1.00 87.12 105 GLY A N 1
ATOM 765 C CA . GLY A 1 105 ? 1.773 11.344 8.875 1.00 87.12 105 GLY A CA 1
ATOM 766 C C . GLY A 1 105 ? 0.946 12.613 8.634 1.00 87.12 105 GLY A C 1
ATOM 767 O O . GLY A 1 105 ? 0.320 12.743 7.582 1.00 87.12 105 GLY A O 1
ATOM 768 N N . PRO A 1 106 ? 0.953 13.589 9.557 1.00 82.44 106 PRO A N 1
ATOM 769 C CA . PRO A 1 106 ? 0.220 14.851 9.398 1.00 82.44 106 PRO A CA 1
ATOM 770 C C . PRO A 1 106 ? 0.723 15.698 8.215 1.00 82.44 106 PRO A C 1
ATOM 772 O O . PRO A 1 106 ? -0.076 16.338 7.539 1.00 82.44 106 PRO A O 1
ATOM 775 N N . ALA A 1 107 ? 2.024 15.647 7.911 1.00 84.25 107 ALA A N 1
ATOM 776 C CA . ALA A 1 107 ? 2.652 16.413 6.828 1.00 84.25 107 ALA A CA 1
ATOM 777 C C . ALA A 1 107 ? 2.561 15.750 5.438 1.00 84.25 107 ALA A C 1
ATOM 779 O O . ALA A 1 107 ? 2.997 16.337 4.453 1.00 84.25 107 ALA A O 1
ATOM 780 N N . GLY A 1 108 ? 2.017 14.532 5.339 1.00 89.44 108 GLY A N 1
ATOM 781 C CA . GLY A 1 108 ? 1.992 13.764 4.093 1.00 89.44 108 GLY A CA 1
ATOM 782 C C . GLY A 1 108 ? 2.486 12.335 4.277 1.00 89.44 108 GLY A C 1
ATOM 783 O O . GLY A 1 108 ? 2.443 11.779 5.376 1.00 89.44 108 GLY A O 1
ATOM 784 N N . TRP A 1 109 ? 2.937 11.739 3.178 1.00 91.69 109 TRP A N 1
ATOM 785 C CA . TRP A 1 109 ? 3.600 10.440 3.180 1.00 91.69 109 TRP A CA 1
ATOM 786 C C . TRP A 1 109 ? 5.071 10.605 3.544 1.00 91.69 109 TRP A C 1
ATOM 788 O O . TRP A 1 109 ? 5.780 11.370 2.893 1.00 91.69 109 TRP A O 1
ATOM 798 N N . ALA A 1 110 ? 5.526 9.864 4.550 1.00 92.62 110 ALA A N 1
ATOM 799 C CA . ALA A 1 110 ? 6.928 9.818 4.948 1.00 92.62 110 ALA A CA 1
ATOM 800 C C . ALA A 1 110 ? 7.445 8.376 4.864 1.00 92.62 110 ALA A C 1
ATOM 802 O O . ALA A 1 110 ? 6.681 7.450 5.163 1.00 92.62 110 ALA A O 1
ATOM 803 N N . PRO A 1 111 ? 8.704 8.161 4.444 1.00 91.94 111 PRO A N 1
ATOM 804 C CA . PRO A 1 111 ? 9.299 6.836 4.490 1.00 91.94 111 PRO A CA 1
ATOM 805 C C . PRO A 1 111 ? 9.401 6.387 5.953 1.00 91.94 111 PRO A C 1
ATOM 807 O O . PRO A 1 111 ? 9.762 7.167 6.833 1.00 91.94 111 PRO A O 1
ATOM 810 N N . MET A 1 112 ? 9.043 5.134 6.219 1.00 88.69 112 MET A N 1
ATOM 811 C CA . MET A 1 112 ? 9.285 4.508 7.512 1.00 88.69 112 MET A CA 1
ATOM 812 C C . MET A 1 112 ? 10.739 4.060 7.534 1.00 88.69 112 MET A C 1
ATOM 814 O O . MET A 1 112 ? 11.128 3.210 6.736 1.00 88.69 112 MET A O 1
ATOM 818 N N . GLU A 1 113 ? 11.533 4.622 8.438 1.00 77.06 113 GLU A N 1
ATOM 819 C CA . GLU A 1 113 ? 12.866 4.096 8.706 1.00 77.06 113 GLU A CA 1
ATOM 820 C C . GLU A 1 113 ? 12.709 2.694 9.308 1.00 77.06 113 GLU A C 1
ATOM 822 O O . GLU A 1 113 ? 12.104 2.528 10.370 1.00 77.06 113 GLU A O 1
ATOM 827 N N . GLU A 1 114 ? 13.205 1.665 8.618 1.00 58.19 114 GLU A N 1
ATOM 828 C CA . GLU A 1 114 ? 13.376 0.352 9.236 1.00 58.19 114 GLU A CA 1
ATOM 829 C C . GLU A 1 114 ? 14.514 0.489 10.245 1.00 58.19 114 GLU A C 1
ATOM 831 O O . GLU A 1 114 ? 15.690 0.490 9.883 1.00 58.19 114 GLU A O 1
ATOM 836 N N . THR A 1 115 ? 14.160 0.683 11.518 1.00 46.78 115 THR A N 1
ATOM 837 C CA . THR A 1 115 ? 15.120 0.609 12.618 1.00 46.78 115 THR A CA 1
ATOM 838 C C . THR A 1 115 ? 15.655 -0.822 12.630 1.00 46.78 115 THR A C 1
ATOM 840 O O . THR A 1 115 ? 14.936 -1.747 13.005 1.00 46.78 115 THR A O 1
ATOM 843 N N . THR A 1 116 ? 16.860 -0.996 12.086 1.00 39.38 116 THR A N 1
ATOM 844 C CA . THR A 1 116 ? 17.618 -2.254 12.108 1.00 39.38 116 THR A CA 1
ATOM 845 C C . THR A 1 116 ? 18.030 -2.597 13.532 1.00 39.38 116 THR A C 1
ATOM 847 O O . THR A 1 116 ? 18.400 -1.655 14.271 1.00 39.38 116 THR A O 1
#

Radius of gyration: 20.87 Å; chains: 1; bounding box: 69×47×29 Å